Protein AF-A0A953FEU7-F1 (afdb_monomer_lite)

pLDDT: mean 85.69, std 22.34, range [31.98, 98.81]

Sequence (170 aa):
MRTALPLVVLMAGLAACCGKKHAAGQKDTTTEGQVATSSPRVLVYRTKEDHADHVPVLLSADHSRIISYPHPSDLKTANGLPVPTPVGQGYLLDNRGISKDVAYLGMSWAEYAALPEAPSMEKLNALIIDRDPLTELWEGDHRANLKDPVKEVSAWVEAGELDKHCKRLK

Secondary structure (DSSP, 8-state):
--------------------------------------SPEEEEEEESS--TTEEEEEEPTTSSSEEE---GGGG-BTTB--PPEEEETTEEE-SS---TTEEEEEEEHHHHHH-SSPPPHHHHHHTEEESS-EEEEEEEEEGGG-SSHHHHHHHHHHHT-HHHHSEE--

Structure (mmCIF, N/CA/C/O backbone):
data_AF-A0A953FEU7-F1
#
_entry.id   AF-A0A953FEU7-F1
#
loop_
_atom_site.group_PDB
_atom_site.id
_atom_site.type_symbol
_atom_site.label_atom_id
_atom_site.label_alt_id
_atom_site.label_comp_id
_atom_site.label_asym_id
_atom_site.label_entity_id
_atom_site.label_seq_id
_atom_site.pdbx_PDB_ins_code
_atom_site.Cartn_x
_atom_site.Cartn_y
_atom_site.Cartn_z
_atom_site.occupancy
_atom_site.B_iso_or_equiv
_atom_site.auth_seq_id
_atom_site.auth_comp_id
_atom_site.auth_asym_id
_atom_site.auth_atom_id
_atom_site.pdbx_PDB_model_num
ATOM 1 N N . MET A 1 1 ? 51.600 -5.457 72.567 1.00 40.62 1 MET A N 1
ATOM 2 C CA . MET A 1 1 ? 53.005 -5.010 72.421 1.00 40.62 1 MET A CA 1
ATOM 3 C C . MET A 1 1 ? 53.429 -5.322 70.992 1.00 40.62 1 MET A C 1
ATOM 5 O O . MET A 1 1 ? 53.327 -6.468 70.592 1.00 40.62 1 MET A O 1
ATOM 9 N N . ARG A 1 2 ? 53.506 -4.286 70.146 1.00 41.53 2 ARG A N 1
ATOM 10 C CA . ARG A 1 2 ? 54.758 -3.786 69.537 1.00 41.53 2 ARG A CA 1
ATOM 11 C C . ARG A 1 2 ? 55.419 -4.824 68.615 1.00 41.53 2 ARG A C 1
ATOM 13 O O . ARG A 1 2 ? 56.099 -5.719 69.083 1.00 41.53 2 ARG A O 1
ATOM 20 N N . THR A 1 3 ? 55.025 -4.802 67.338 1.00 41.16 3 THR A N 1
ATOM 21 C CA . THR A 1 3 ? 55.826 -4.298 66.191 1.00 41.16 3 THR A CA 1
ATOM 22 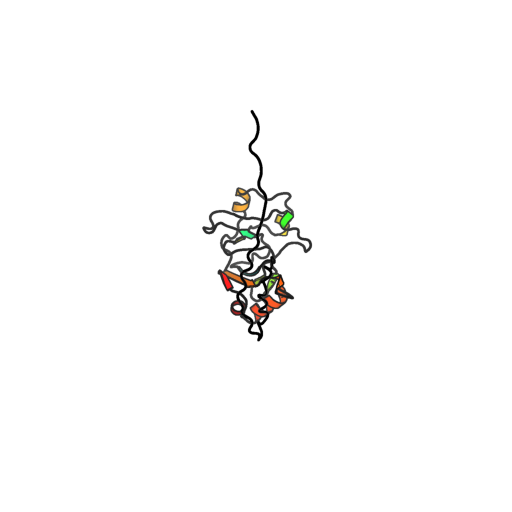C C . THR A 1 3 ? 56.955 -5.241 65.781 1.00 41.16 3 THR A C 1
ATOM 24 O O . THR A 1 3 ? 57.966 -5.320 66.472 1.00 41.16 3 THR A O 1
ATOM 27 N N . ALA A 1 4 ? 56.801 -5.880 64.617 1.00 47.34 4 ALA A N 1
ATOM 28 C CA . ALA A 1 4 ? 57.897 -6.487 63.870 1.00 47.34 4 ALA A CA 1
ATOM 29 C C . ALA A 1 4 ? 58.257 -5.602 62.664 1.00 47.34 4 ALA A C 1
ATOM 31 O O . ALA A 1 4 ? 57.394 -4.995 62.032 1.00 47.34 4 ALA A O 1
ATOM 32 N N . LEU A 1 5 ? 59.568 -5.513 62.467 1.00 44.97 5 LEU A N 1
ATOM 33 C CA . LEU A 1 5 ? 60.373 -4.633 61.622 1.00 44.97 5 LEU A CA 1
ATOM 34 C C . LEU A 1 5 ? 60.294 -4.980 60.107 1.00 44.97 5 LEU A C 1
ATOM 36 O O . LEU A 1 5 ? 59.752 -6.021 59.746 1.00 44.97 5 LEU A O 1
ATOM 40 N N . PRO A 1 6 ? 60.859 -4.118 59.235 1.00 59.56 6 PRO A N 1
ATOM 41 C CA . PRO A 1 6 ? 60.696 -4.064 57.783 1.00 59.56 6 PRO A CA 1
ATOM 42 C C . PRO A 1 6 ? 61.841 -4.747 57.005 1.00 59.56 6 PRO A C 1
ATOM 44 O O . PRO A 1 6 ? 62.905 -4.993 57.563 1.00 59.56 6 PRO A O 1
ATOM 47 N N . LEU A 1 7 ? 61.657 -4.956 55.695 1.00 48.03 7 LEU A N 1
ATOM 48 C CA . LEU A 1 7 ? 62.715 -5.071 54.667 1.00 48.03 7 LEU A CA 1
ATOM 49 C C . LEU A 1 7 ? 62.003 -5.061 53.289 1.00 48.03 7 LEU A C 1
ATOM 51 O O . LEU A 1 7 ? 61.119 -5.878 53.080 1.00 48.03 7 LEU A O 1
ATOM 55 N N . VAL A 1 8 ? 62.102 -4.081 52.384 1.00 41.16 8 VAL A N 1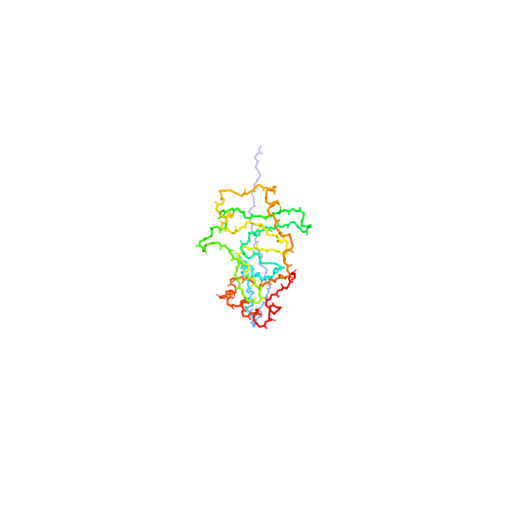
ATOM 56 C CA . VAL A 1 8 ? 63.255 -3.505 51.663 1.00 41.16 8 VAL A CA 1
ATOM 57 C C . VAL A 1 8 ? 63.880 -4.509 50.671 1.00 41.16 8 VAL A C 1
ATOM 59 O O . VAL A 1 8 ? 64.683 -5.346 51.058 1.00 41.16 8 VAL A O 1
ATOM 62 N N . VAL A 1 9 ? 63.542 -4.301 49.381 1.00 42.25 9 VAL A N 1
ATOM 63 C CA . VAL A 1 9 ? 64.460 -4.133 48.219 1.00 42.25 9 VAL A CA 1
ATOM 64 C C . VAL A 1 9 ? 64.674 -5.256 47.177 1.00 42.25 9 VAL A C 1
ATOM 66 O O . VAL A 1 9 ? 65.090 -6.357 47.503 1.00 42.25 9 VAL A O 1
ATOM 69 N N . LEU A 1 10 ? 64.531 -4.810 45.905 1.00 41.91 10 LEU A N 1
ATOM 70 C CA . LEU A 1 10 ? 65.169 -5.223 44.628 1.00 41.91 10 LEU A CA 1
ATOM 71 C C . LEU A 1 10 ? 64.910 -6.664 44.119 1.00 41.91 10 LEU A C 1
ATOM 73 O O . LEU A 1 10 ? 64.594 -7.552 44.882 1.00 41.91 10 LEU A O 1
ATOM 77 N N . MET A 1 11 ? 65.016 -7.020 42.834 1.00 47.72 11 MET A N 1
ATOM 78 C CA . MET A 1 11 ? 65.716 -6.451 41.677 1.00 47.72 11 MET A CA 1
ATOM 79 C C . MET A 1 11 ? 65.036 -6.923 40.376 1.00 47.72 11 MET A C 1
ATOM 81 O O . MET A 1 11 ? 64.319 -7.919 40.351 1.00 47.72 11 MET A O 1
ATOM 85 N N . ALA A 1 12 ? 65.327 -6.202 39.296 1.00 51.22 12 ALA A N 1
ATOM 86 C CA . ALA A 1 12 ? 64.898 -6.442 37.926 1.00 51.22 12 ALA A CA 1
ATOM 87 C C . ALA A 1 12 ? 65.439 -7.745 37.304 1.00 51.22 12 ALA A C 1
ATOM 89 O O . ALA A 1 12 ? 66.526 -8.207 37.640 1.00 51.22 12 ALA A O 1
ATOM 90 N N . GLY A 1 13 ? 64.721 -8.249 36.296 1.00 46.19 13 GLY A N 1
ATOM 91 C CA . GLY A 1 13 ? 65.201 -9.272 35.368 1.00 46.19 13 GLY A CA 1
ATOM 92 C C . GLY A 1 13 ? 64.623 -9.058 33.968 1.00 46.19 13 GLY A C 1
ATOM 93 O O . GLY A 1 13 ? 63.469 -9.389 33.715 1.00 46.19 13 GLY A O 1
ATOM 94 N N . LEU A 1 14 ? 65.429 -8.481 33.070 1.00 51.66 14 LEU A N 1
ATOM 95 C CA . LEU A 1 14 ? 65.183 -8.436 31.627 1.00 51.66 14 LEU A CA 1
ATOM 96 C C . LEU A 1 14 ? 65.428 -9.821 31.016 1.00 51.66 14 LEU A C 1
ATOM 98 O O . LEU A 1 14 ? 66.501 -10.390 31.203 1.00 51.66 14 LEU A O 1
ATOM 102 N N . ALA A 1 15 ? 64.489 -10.303 30.202 1.00 56.84 15 ALA A N 1
ATOM 103 C CA . ALA A 1 15 ? 64.732 -11.376 29.243 1.00 56.84 15 ALA A CA 1
ATOM 104 C C . ALA A 1 15 ? 64.363 -10.884 27.839 1.00 56.84 15 ALA A C 1
ATOM 106 O O . ALA A 1 15 ? 63.195 -10.716 27.494 1.00 56.84 15 ALA A O 1
ATOM 107 N N . ALA A 1 16 ? 65.401 -10.620 27.051 1.00 50.78 16 ALA A N 1
ATOM 108 C CA . ALA A 1 16 ? 65.333 -10.375 25.623 1.00 50.78 16 ALA A CA 1
ATOM 109 C C . ALA A 1 16 ? 65.309 -11.712 24.866 1.00 50.78 16 ALA A C 1
ATOM 111 O O . ALA A 1 16 ? 66.106 -12.602 25.160 1.00 50.78 16 ALA A O 1
ATOM 112 N N . CYS A 1 17 ? 64.474 -11.819 23.832 1.00 46.34 17 CYS A N 1
ATOM 113 C CA . CYS A 1 17 ? 64.724 -12.712 22.704 1.00 46.34 17 CYS A CA 1
ATOM 114 C C . CYS A 1 17 ? 64.293 -12.047 21.394 1.00 46.34 17 CYS A C 1
ATOM 116 O O . CYS A 1 17 ? 63.250 -11.406 21.297 1.00 46.34 17 CYS A O 1
ATOM 118 N N . CYS A 1 18 ? 65.191 -12.161 20.419 1.00 44.38 18 CYS A N 1
ATOM 119 C CA . CYS A 1 18 ? 65.203 -11.495 19.127 1.00 44.38 18 CYS A CA 1
ATOM 120 C C . CYS A 1 18 ? 64.170 -12.045 18.138 1.00 44.38 18 CYS A C 1
ATOM 122 O O . CYS A 1 18 ? 63.889 -13.238 18.114 1.00 44.38 18 CYS A O 1
ATOM 124 N N . GLY A 1 19 ? 63.757 -11.184 17.204 1.00 35.62 19 GLY A N 1
ATOM 125 C CA . GLY A 1 19 ? 63.147 -11.590 15.940 1.00 35.62 19 GLY A CA 1
ATOM 126 C C . GLY A 1 19 ? 62.794 -10.397 15.051 1.00 35.62 19 GLY A C 1
ATOM 127 O O . GLY A 1 19 ? 61.681 -9.895 15.110 1.00 35.62 19 GLY A O 1
ATOM 128 N N . LYS A 1 20 ? 63.733 -9.941 14.211 1.00 43.94 20 LYS A N 1
ATOM 129 C CA . LYS A 1 20 ? 63.466 -9.037 13.076 1.00 43.94 20 LYS A CA 1
ATOM 130 C C . LYS A 1 20 ? 63.608 -9.820 11.771 1.00 43.94 20 LYS A C 1
ATOM 132 O O . LYS A 1 20 ? 64.700 -10.310 11.497 1.00 43.94 20 LYS A O 1
ATOM 137 N N . LYS A 1 21 ? 62.565 -9.828 10.934 1.00 37.31 21 LYS A N 1
ATOM 138 C CA . LYS A 1 21 ? 62.667 -9.813 9.462 1.00 37.31 21 LYS A CA 1
ATOM 139 C C . LYS A 1 21 ? 61.514 -8.983 8.885 1.00 37.31 21 LYS A C 1
ATOM 141 O O . LYS A 1 21 ? 60.381 -9.097 9.332 1.00 37.31 21 LYS A O 1
ATOM 146 N N . HIS A 1 22 ? 61.861 -8.109 7.944 1.00 36.62 22 HIS A N 1
ATOM 147 C CA . HIS A 1 22 ? 60.984 -7.166 7.251 1.00 36.62 22 HIS A CA 1
ATOM 148 C C . HIS A 1 22 ? 60.350 -7.784 5.994 1.00 36.62 22 HIS A C 1
ATOM 150 O O . HIS A 1 22 ? 61.007 -8.569 5.313 1.00 36.62 22 HIS A O 1
ATOM 156 N N . ALA A 1 23 ? 59.164 -7.261 5.654 1.00 33.97 23 ALA A N 1
ATOM 157 C CA . ALA A 1 23 ? 58.733 -6.764 4.335 1.00 33.97 23 ALA A CA 1
ATOM 158 C C . ALA A 1 23 ? 57.451 -7.384 3.747 1.00 33.97 23 ALA A C 1
ATOM 160 O O . ALA A 1 23 ? 57.252 -8.592 3.767 1.00 33.97 23 ALA A O 1
ATOM 161 N N . ALA A 1 24 ? 56.694 -6.479 3.111 1.00 31.98 24 ALA A N 1
ATOM 162 C CA . ALA A 1 24 ? 55.653 -6.657 2.096 1.00 31.98 24 ALA A CA 1
ATOM 163 C C . ALA A 1 24 ? 54.182 -6.698 2.561 1.00 31.98 24 ALA A C 1
ATOM 165 O O . ALA A 1 24 ? 53.616 -7.743 2.850 1.00 31.98 24 ALA A O 1
ATOM 166 N N . GLY A 1 25 ? 53.560 -5.513 2.498 1.00 36.72 25 GLY A N 1
ATOM 167 C CA . GLY A 1 25 ? 52.268 -5.299 1.838 1.00 36.72 25 GLY A CA 1
ATOM 168 C C . GLY A 1 25 ? 51.060 -6.021 2.420 1.00 36.72 25 GLY A C 1
ATOM 169 O O . GLY A 1 25 ? 50.602 -7.008 1.852 1.00 36.72 25 GLY A O 1
ATOM 170 N N . GLN A 1 26 ? 50.465 -5.455 3.468 1.00 38.84 26 GLN A N 1
ATOM 171 C CA . GLN A 1 26 ? 49.103 -5.806 3.845 1.00 38.84 26 GLN A CA 1
ATOM 172 C C . GLN A 1 26 ? 48.157 -4.797 3.193 1.00 38.84 26 GLN A C 1
ATOM 174 O O . GLN A 1 26 ? 48.160 -3.616 3.528 1.00 38.84 26 GLN A O 1
ATOM 179 N N . LYS A 1 27 ? 47.411 -5.278 2.193 1.00 36.44 27 LYS A N 1
ATOM 180 C CA . LYS A 1 27 ? 46.279 -4.575 1.592 1.00 36.44 27 LYS A CA 1
ATOM 181 C C . LYS A 1 27 ? 45.322 -4.166 2.708 1.00 36.44 27 LYS A C 1
ATOM 183 O O . LYS A 1 27 ? 44.782 -5.044 3.386 1.00 36.44 27 LYS A O 1
ATOM 188 N N . ASP A 1 28 ? 45.087 -2.864 2.838 1.00 39.75 28 ASP A N 1
ATOM 189 C CA . ASP A 1 28 ? 43.866 -2.337 3.435 1.00 39.75 28 ASP A CA 1
ATOM 190 C C . ASP A 1 28 ? 42.697 -2.959 2.678 1.00 39.75 28 ASP A C 1
ATOM 192 O O . ASP A 1 28 ? 42.350 -2.576 1.562 1.00 39.75 28 ASP A O 1
ATOM 196 N N . THR A 1 29 ? 42.145 -4.014 3.262 1.00 35.47 29 THR A N 1
ATOM 197 C CA . THR A 1 29 ? 40.870 -4.553 2.826 1.00 35.47 29 THR A CA 1
ATOM 198 C C . THR A 1 29 ? 39.864 -3.781 3.648 1.00 35.47 29 THR A C 1
ATOM 200 O O . THR A 1 29 ? 39.526 -4.175 4.764 1.00 35.47 29 THR A O 1
ATOM 203 N N . THR A 1 30 ? 39.478 -2.617 3.127 1.00 35.12 30 THR A N 1
ATOM 204 C CA . THR A 1 30 ? 38.297 -1.883 3.562 1.00 35.12 30 THR A CA 1
ATOM 205 C C . THR A 1 30 ? 37.150 -2.882 3.572 1.00 35.12 30 THR A C 1
ATOM 207 O O . THR A 1 30 ? 36.594 -3.232 2.535 1.00 35.12 30 THR A O 1
ATOM 210 N N . THR A 1 31 ? 36.835 -3.407 4.752 1.00 40.69 31 THR A N 1
ATOM 211 C CA . THR A 1 31 ? 35.521 -3.979 4.994 1.00 40.69 31 THR A CA 1
ATOM 212 C C . THR A 1 31 ? 34.623 -2.758 5.050 1.00 40.69 31 THR A C 1
ATOM 214 O O . THR A 1 31 ? 34.537 -2.102 6.087 1.00 40.69 31 THR A O 1
ATOM 217 N N . GLU A 1 32 ? 34.073 -2.370 3.897 1.00 41.78 32 GLU A N 1
ATOM 218 C CA . GLU A 1 32 ? 32.971 -1.419 3.836 1.00 41.78 32 GLU A CA 1
ATOM 219 C C . GLU A 1 32 ? 31.860 -2.019 4.690 1.00 41.78 32 GLU A C 1
ATOM 221 O O . GLU A 1 32 ? 31.145 -2.936 4.287 1.00 41.78 32 GLU A O 1
ATOM 226 N N . GLY A 1 33 ? 31.788 -1.558 5.938 1.00 42.12 33 GLY A N 1
ATOM 227 C CA . GLY A 1 33 ? 30.650 -1.806 6.792 1.00 42.12 33 GLY A CA 1
ATOM 228 C C . GLY A 1 33 ? 29.442 -1.271 6.048 1.00 42.12 33 GLY A C 1
ATOM 229 O O . GLY A 1 33 ? 29.336 -0.063 5.841 1.00 42.12 33 GLY A O 1
ATOM 230 N N . GLN A 1 34 ? 28.569 -2.173 5.604 1.00 47.69 34 GLN A N 1
ATOM 231 C CA . GLN A 1 34 ? 27.269 -1.806 5.075 1.00 47.69 34 GLN A CA 1
ATOM 232 C C . GLN A 1 34 ? 26.584 -0.953 6.140 1.00 47.69 34 GLN A C 1
ATOM 234 O O . GLN A 1 34 ? 26.159 -1.453 7.184 1.00 47.69 34 GLN A O 1
ATOM 239 N N . VAL A 1 35 ? 26.527 0.355 5.899 1.00 52.78 35 VAL A N 1
ATOM 240 C CA . VAL A 1 35 ? 25.681 1.256 6.667 1.00 52.78 35 VAL A CA 1
ATOM 241 C C . VAL A 1 35 ? 24.267 0.738 6.452 1.00 52.78 35 VAL A C 1
ATOM 243 O O . VAL A 1 35 ? 23.737 0.815 5.342 1.00 52.78 35 VAL A O 1
ATOM 246 N N . ALA A 1 36 ? 23.688 0.126 7.486 1.00 57.62 36 ALA A N 1
ATOM 247 C CA . ALA A 1 36 ? 22.318 -0.354 7.449 1.00 57.62 36 ALA A CA 1
ATOM 248 C C . ALA A 1 36 ? 21.420 0.833 7.083 1.00 57.62 36 ALA A C 1
ATOM 250 O O . ALA A 1 36 ? 21.225 1.758 7.871 1.00 57.62 36 ALA A O 1
ATOM 251 N N . THR A 1 37 ? 20.939 0.839 5.844 1.00 59.44 37 THR A N 1
ATOM 252 C CA . THR A 1 37 ? 20.104 1.918 5.334 1.00 59.44 37 THR A CA 1
ATOM 253 C C . THR A 1 37 ? 18.716 1.733 5.934 1.00 59.44 37 THR A C 1
ATOM 255 O O . THR A 1 37 ? 18.041 0.744 5.663 1.00 59.44 37 THR A O 1
ATOM 258 N N . SER A 1 38 ? 18.289 2.664 6.790 1.00 82.62 38 SER A N 1
ATOM 259 C CA . SER A 1 38 ? 17.003 2.595 7.500 1.00 82.62 38 SER A CA 1
ATOM 260 C C . SER A 1 38 ? 15.796 2.970 6.631 1.00 82.62 38 SER A C 1
ATOM 262 O O . SER A 1 38 ? 14.685 3.100 7.144 1.00 82.62 38 SER A O 1
ATOM 264 N N . SER A 1 39 ? 15.983 3.169 5.322 1.00 88.94 39 SER A N 1
ATOM 265 C CA . SER A 1 39 ? 14.877 3.535 4.442 1.00 88.94 39 SER A CA 1
ATOM 266 C C . SER A 1 39 ? 13.960 2.336 4.180 1.00 88.94 39 SER A C 1
ATOM 268 O O . SER A 1 39 ? 14.468 1.216 4.042 1.00 88.94 39 SER A O 1
ATOM 270 N N . PRO A 1 40 ? 12.646 2.559 4.002 1.00 92.44 40 PRO A N 1
ATOM 271 C CA . PRO A 1 40 ? 11.715 1.518 3.579 1.00 92.44 40 PRO A CA 1
ATOM 272 C C . PRO A 1 40 ? 12.177 0.805 2.305 1.00 92.44 40 PRO A C 1
ATOM 274 O O . PRO A 1 40 ? 12.907 1.375 1.492 1.00 92.44 40 PRO A O 1
ATOM 277 N N . ARG A 1 41 ? 11.726 -0.434 2.120 1.00 96.19 41 ARG A N 1
ATOM 278 C CA . ARG A 1 41 ? 11.901 -1.186 0.871 1.00 96.19 41 ARG A CA 1
ATOM 279 C C . ARG A 1 41 ? 10.938 -0.673 -0.200 1.00 96.19 41 ARG A C 1
ATOM 281 O O . ARG A 1 41 ? 9.890 -0.109 0.118 1.00 96.19 41 ARG A O 1
ATOM 288 N N . VAL A 1 42 ? 11.286 -0.873 -1.466 1.00 97.94 42 VAL A N 1
ATOM 289 C CA . VAL A 1 42 ? 10.351 -0.726 -2.587 1.00 97.94 42 VAL A CA 1
ATOM 290 C C . VAL A 1 42 ? 9.362 -1.891 -2.549 1.00 97.94 42 VAL A C 1
ATOM 292 O O . VAL A 1 42 ? 9.782 -3.044 -2.547 1.00 97.94 42 VAL A O 1
ATOM 295 N N . LEU A 1 43 ? 8.061 -1.597 -2.544 1.00 98.50 43 LEU A N 1
ATOM 296 C CA . LEU A 1 43 ? 7.005 -2.598 -2.690 1.00 98.50 43 LEU A CA 1
ATOM 297 C C . LEU A 1 43 ? 6.148 -2.260 -3.911 1.00 98.50 43 LEU A C 1
ATOM 299 O O . LEU A 1 43 ? 5.633 -1.146 -4.021 1.00 98.50 43 LEU A O 1
ATOM 303 N N . VAL A 1 44 ? 6.002 -3.224 -4.818 1.00 98.69 44 VAL A N 1
ATOM 304 C CA . VAL A 1 44 ? 5.233 -3.091 -6.064 1.00 98.69 44 VAL A CA 1
ATOM 305 C C . VAL A 1 44 ? 4.204 -4.208 -6.110 1.00 98.69 44 VAL A C 1
ATOM 307 O O . VAL A 1 44 ? 4.540 -5.361 -5.846 1.00 98.69 44 VAL A O 1
ATOM 310 N N . TYR A 1 45 ? 2.946 -3.901 -6.402 1.00 98.75 45 TYR A N 1
ATOM 311 C CA . TYR A 1 45 ? 1.874 -4.881 -6.243 1.00 98.75 45 TYR A CA 1
ATOM 312 C C . TYR A 1 45 ? 0.740 -4.706 -7.246 1.00 98.75 45 TYR A C 1
ATOM 314 O O . TYR A 1 45 ? 0.618 -3.667 -7.894 1.00 98.75 45 TYR A O 1
ATOM 322 N N . ARG A 1 46 ? -0.089 -5.748 -7.353 1.00 98.44 46 ARG A N 1
ATOM 323 C CA . ARG A 1 46 ? -1.363 -5.739 -8.083 1.00 98.44 46 ARG A CA 1
ATOM 324 C C . ARG A 1 46 ? -2.467 -6.313 -7.220 1.00 98.44 46 ARG A C 1
ATOM 326 O O . ARG A 1 46 ? -2.226 -7.196 -6.394 1.00 98.44 46 ARG A O 1
ATOM 333 N N . THR A 1 47 ? -3.680 -5.838 -7.454 1.00 98.56 47 THR A N 1
ATOM 334 C CA . THR A 1 47 ? -4.891 -6.283 -6.768 1.00 98.56 47 THR A CA 1
ATOM 335 C C . THR A 1 47 ? -5.884 -6.920 -7.743 1.00 98.56 47 THR A C 1
ATOM 337 O O . THR A 1 47 ? -5.784 -6.732 -8.956 1.00 98.56 47 THR A O 1
ATOM 340 N N . LYS A 1 48 ? -6.823 -7.723 -7.225 1.00 97.75 48 LYS A N 1
ATOM 341 C CA . LYS A 1 48 ? -7.927 -8.319 -8.007 1.00 97.75 48 LYS A CA 1
ATOM 342 C C . LYS A 1 48 ? -8.887 -7.247 -8.534 1.00 97.75 48 LYS A C 1
ATOM 344 O O . LYS A 1 48 ? -9.364 -7.349 -9.658 1.00 97.75 48 LYS A O 1
ATOM 349 N N . GLU A 1 49 ? -9.153 -6.243 -7.704 1.00 97.06 49 GLU A N 1
ATOM 350 C CA . GLU A 1 49 ? -10.022 -5.093 -7.965 1.00 97.06 49 GLU A CA 1
ATOM 351 C C . GLU A 1 49 ? -9.266 -3.798 -7.643 1.00 97.06 49 GLU A C 1
ATOM 353 O O . GLU A 1 49 ? -8.230 -3.839 -6.976 1.00 97.06 49 GLU A O 1
ATOM 358 N N . ASP A 1 50 ? -9.752 -2.651 -8.119 1.00 97.12 50 ASP A N 1
ATOM 359 C CA . ASP A 1 50 ? -9.108 -1.366 -7.841 1.00 97.12 50 ASP A CA 1
ATOM 360 C C . ASP A 1 50 ? -9.363 -0.916 -6.396 1.00 97.12 50 ASP A C 1
ATOM 362 O O . ASP A 1 50 ? -10.469 -0.522 -6.026 1.00 97.12 50 ASP A O 1
ATOM 366 N N . HIS A 1 51 ? -8.300 -0.955 -5.591 1.00 97.81 51 HIS A N 1
ATOM 367 C CA . HIS A 1 51 ? -8.294 -0.507 -4.201 1.00 97.81 51 HIS A CA 1
ATOM 368 C C . HIS A 1 51 ? -7.357 0.683 -3.968 1.00 97.81 51 HIS A C 1
ATOM 370 O O . HIS A 1 51 ? -7.014 0.974 -2.824 1.00 97.81 51 HIS A O 1
ATOM 376 N N . ALA A 1 52 ? -6.914 1.378 -5.023 1.00 96.94 52 ALA A N 1
ATOM 377 C CA . ALA A 1 52 ? -5.891 2.420 -4.901 1.00 96.94 52 ALA A CA 1
ATOM 378 C C . ALA A 1 52 ? -6.312 3.575 -3.970 1.00 96.94 52 ALA A C 1
ATOM 380 O O . ALA A 1 52 ? -5.473 4.122 -3.251 1.00 96.94 52 ALA A O 1
ATOM 381 N N . ASP A 1 53 ? -7.604 3.911 -3.935 1.00 97.38 53 ASP A N 1
ATOM 382 C CA . ASP A 1 53 ? -8.137 4.966 -3.064 1.00 97.38 53 ASP A CA 1
ATOM 383 C C . ASP A 1 53 ? -8.527 4.478 -1.655 1.00 97.38 53 ASP A C 1
ATOM 385 O O . ASP A 1 53 ? -8.891 5.279 -0.800 1.00 97.38 53 ASP A O 1
ATOM 389 N N . HIS A 1 54 ? -8.423 3.180 -1.370 1.00 98.56 54 HIS A N 1
ATOM 390 C CA . HIS A 1 54 ? -8.880 2.594 -0.112 1.00 98.56 54 HIS A CA 1
ATOM 391 C C . HIS A 1 54 ? -7.753 2.445 0.913 1.00 98.56 54 HIS A C 1
ATOM 393 O O . HIS A 1 54 ? -6.604 2.139 0.583 1.00 98.56 54 HIS A O 1
ATOM 399 N N . VAL A 1 55 ? -8.085 2.620 2.195 1.00 98.38 55 VAL A N 1
ATOM 400 C CA . VAL A 1 55 ? -7.100 2.507 3.280 1.00 98.38 55 VAL A CA 1
ATOM 401 C C . VAL A 1 55 ? -6.727 1.041 3.543 1.00 98.38 55 VAL A C 1
ATOM 403 O O . VAL A 1 55 ? -7.617 0.229 3.822 1.00 98.38 55 VAL A O 1
ATOM 406 N N . PRO A 1 56 ? -5.425 0.689 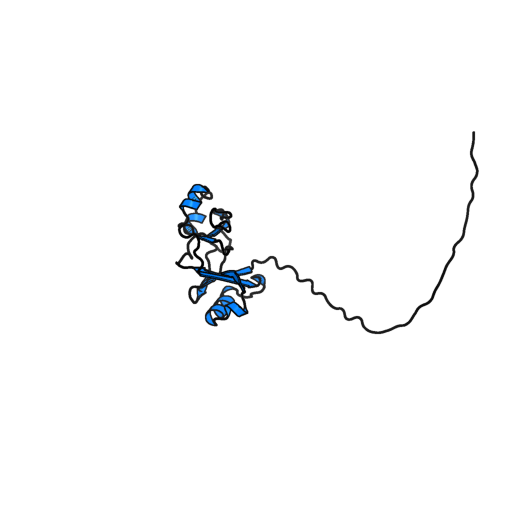3.533 1.00 98.50 56 PRO A N 1
ATOM 407 C CA . PRO A 1 56 ? -4.966 -0.646 3.872 1.00 98.50 56 PRO A CA 1
ATOM 408 C C . PRO A 1 56 ? -4.881 -0.854 5.390 1.00 98.50 56 PRO A C 1
ATOM 410 O O . PRO A 1 56 ? -4.464 0.027 6.150 1.00 98.50 56 PRO A O 1
ATOM 413 N N . VAL A 1 57 ? -5.195 -2.071 5.821 1.00 98.62 57 VAL A N 1
ATOM 414 C CA . VAL A 1 57 ? -4.920 -2.608 7.161 1.00 98.62 57 VAL A CA 1
ATOM 415 C C . VAL A 1 57 ? -4.188 -3.939 7.026 1.00 98.62 57 VAL A C 1
ATOM 417 O O . VAL A 1 57 ? -4.317 -4.617 6.011 1.00 98.62 57 VAL A O 1
ATOM 420 N N . LEU A 1 58 ? -3.406 -4.331 8.031 1.00 98.56 58 LEU A N 1
ATOM 421 C CA . LEU A 1 58 ? -2.710 -5.619 8.017 1.00 98.56 58 LEU A CA 1
ATOM 422 C C . LEU A 1 58 ? -3.440 -6.621 8.895 1.00 98.56 58 LEU A C 1
ATOM 424 O O . LEU A 1 58 ? -3.784 -6.327 10.046 1.00 98.56 58 LEU A O 1
ATOM 428 N N . LEU A 1 59 ? -3.634 -7.813 8.352 1.00 98.81 59 LEU A N 1
ATOM 429 C CA . LEU A 1 59 ? -4.222 -8.944 9.040 1.00 98.81 59 LEU A CA 1
ATOM 430 C C . LEU A 1 59 ? -3.140 -9.855 9.632 1.00 98.81 59 LEU A C 1
ATOM 432 O O . LEU A 1 59 ? -1.968 -9.822 9.253 1.00 98.81 59 LEU A O 1
ATOM 436 N N . SER A 1 60 ? -3.541 -10.682 10.593 1.00 98.44 60 SER A N 1
ATOM 437 C CA . SER A 1 60 ? -2.772 -11.852 11.013 1.00 98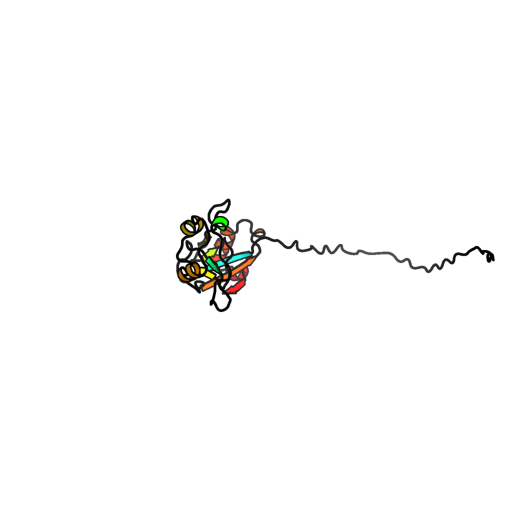.44 60 SER A CA 1
ATOM 438 C C . SER A 1 60 ? -2.553 -12.811 9.840 1.00 98.44 60 SER A C 1
ATOM 440 O O . SER A 1 60 ? -3.295 -12.779 8.869 1.00 98.44 60 SER A O 1
ATOM 442 N N . ALA A 1 61 ? -1.558 -13.698 9.931 1.00 97.19 61 ALA A N 1
ATOM 443 C CA . ALA A 1 61 ? -1.208 -14.611 8.834 1.00 97.19 61 ALA A CA 1
ATOM 444 C C . ALA A 1 61 ? -2.337 -15.583 8.424 1.00 97.19 61 ALA A C 1
ATOM 446 O O . ALA A 1 61 ? -2.362 -16.046 7.291 1.00 97.19 61 ALA A O 1
ATOM 447 N N . ASP A 1 62 ? -3.261 -15.895 9.335 1.00 97.31 62 ASP A N 1
ATOM 448 C CA . ASP A 1 62 ? -4.482 -16.680 9.086 1.00 97.31 62 ASP A CA 1
ATOM 449 C C . ASP A 1 62 ? -5.664 -15.819 8.598 1.00 97.31 62 ASP A C 1
ATOM 451 O O . ASP A 1 62 ? -6.781 -16.309 8.450 1.00 97.31 62 ASP A O 1
ATOM 455 N N . HIS A 1 63 ? -5.427 -14.519 8.413 1.00 97.00 63 HIS A N 1
ATOM 456 C CA . HIS A 1 63 ? -6.385 -13.498 8.003 1.00 97.00 63 HIS A CA 1
ATOM 457 C C . HIS A 1 63 ? -7.613 -13.403 8.922 1.00 97.00 63 HIS A C 1
ATOM 459 O O . HIS A 1 63 ? -8.658 -12.909 8.501 1.00 97.00 63 HIS A O 1
ATOM 465 N N . SER A 1 64 ? -7.517 -13.830 10.188 1.00 96.19 64 SER A N 1
ATOM 466 C CA . SER A 1 64 ? -8.654 -13.853 11.125 1.00 96.19 64 SER A CA 1
ATOM 467 C C . SER A 1 64 ? -8.899 -12.526 11.849 1.00 96.19 64 SER A C 1
ATOM 469 O O . SER A 1 64 ? -10.032 -12.229 12.225 1.00 96.19 64 SER A O 1
ATOM 471 N N . ARG A 1 65 ? -7.869 -11.688 12.019 1.00 97.06 65 ARG A N 1
ATOM 472 C CA . ARG A 1 65 ? -7.973 -10.415 12.752 1.00 97.06 65 ARG A CA 1
ATOM 473 C C . ARG A 1 65 ? -7.032 -9.348 12.212 1.00 97.06 65 ARG A C 1
ATOM 475 O O . ARG A 1 65 ? -5.960 -9.662 11.709 1.00 97.06 65 ARG A O 1
ATOM 482 N N . ILE A 1 66 ? -7.413 -8.084 12.379 1.00 98.62 66 ILE A N 1
ATOM 483 C CA . ILE A 1 66 ? -6.533 -6.939 12.125 1.00 98.62 66 ILE A CA 1
ATOM 484 C C . ILE A 1 66 ? -5.446 -6.906 13.208 1.00 98.62 66 ILE A C 1
ATOM 486 O O . ILE A 1 66 ? -5.745 -6.990 14.401 1.00 98.62 66 ILE A O 1
ATOM 490 N N . ILE A 1 67 ? -4.187 -6.778 12.791 1.00 98.25 67 ILE A N 1
ATOM 491 C CA . ILE A 1 67 ? -3.022 -6.648 13.680 1.00 98.25 67 ILE A CA 1
ATOM 492 C C . ILE A 1 67 ? -2.344 -5.279 13.575 1.00 98.25 67 ILE A C 1
ATOM 494 O O . ILE A 1 67 ? -1.581 -4.918 14.465 1.00 98.25 67 ILE A O 1
ATOM 498 N N . SER A 1 68 ? -2.609 -4.522 12.507 1.00 98.06 68 SER A N 1
ATOM 499 C CA . SER A 1 68 ? -2.084 -3.168 12.321 1.00 98.06 68 SER A CA 1
ATOM 500 C C . SER A 1 68 ? -3.019 -2.336 11.448 1.00 98.06 68 SER A C 1
ATOM 502 O O . SER A 1 68 ? -3.567 -2.838 10.467 1.00 98.06 68 SER A O 1
ATOM 504 N N . TYR A 1 69 ? -3.199 -1.067 11.804 1.00 97.69 69 TYR A N 1
ATOM 505 C CA . TYR A 1 69 ? -4.006 -0.090 11.075 1.00 97.69 69 TYR A CA 1
ATOM 506 C C . TYR A 1 69 ? -3.475 1.328 11.349 1.00 97.69 69 TYR A C 1
ATOM 508 O O . TYR A 1 69 ? -2.880 1.558 12.405 1.00 97.69 69 TYR A O 1
ATOM 516 N N . PRO A 1 70 ? -3.645 2.284 10.418 1.00 96.50 70 PRO A N 1
ATOM 517 C CA . PRO A 1 70 ? -3.213 3.663 10.627 1.00 96.50 70 PRO A CA 1
ATOM 518 C C . PRO A 1 70 ? -4.092 4.391 11.649 1.00 96.50 70 PRO A C 1
ATOM 520 O O . PRO A 1 70 ? -5.320 4.245 11.647 1.00 96.50 70 PRO A O 1
ATOM 523 N N . HIS A 1 71 ? -3.489 5.278 12.439 1.00 97.56 71 HIS A N 1
ATOM 524 C CA . HIS A 1 71 ? -4.246 6.377 13.025 1.00 97.56 71 HIS A CA 1
ATOM 525 C C . HIS A 1 71 ? -4.599 7.395 11.917 1.00 97.56 71 HIS A C 1
ATOM 527 O O . HIS A 1 71 ? -3.771 7.617 11.028 1.00 97.56 71 HIS A O 1
ATOM 533 N N . PRO A 1 72 ? -5.776 8.059 11.933 1.00 97.94 72 PRO A N 1
ATOM 534 C CA . PRO A 1 72 ? -6.130 9.073 10.931 1.00 97.94 72 PRO A CA 1
ATOM 535 C C . PRO A 1 72 ? -5.070 10.164 10.722 1.00 97.94 72 PRO A C 1
ATOM 537 O O . PRO A 1 72 ? -4.857 10.623 9.600 1.00 97.94 72 PRO A O 1
ATOM 540 N N . SER A 1 73 ? -4.363 10.563 11.787 1.00 96.31 73 SER A N 1
ATOM 541 C CA . SER A 1 73 ? -3.268 11.539 11.696 1.00 96.31 73 SER A CA 1
ATOM 542 C C . SER A 1 73 ? -2.031 11.012 10.971 1.00 96.31 73 SER A C 1
ATOM 544 O O . SER A 1 73 ? -1.334 11.809 10.354 1.00 96.31 73 SER A O 1
ATOM 546 N N . ASP A 1 74 ? -1.767 9.703 11.004 1.00 94.25 74 ASP A N 1
ATOM 547 C CA . ASP A 1 74 ? -0.601 9.100 10.338 1.00 94.25 74 ASP A CA 1
ATOM 548 C C . ASP A 1 74 ? -0.696 9.224 8.814 1.00 94.25 74 ASP A C 1
ATOM 550 O O . ASP A 1 74 ? 0.311 9.178 8.112 1.00 94.25 74 ASP A O 1
ATOM 554 N N . LEU A 1 75 ? -1.918 9.375 8.292 1.00 95.62 75 LEU A N 1
ATOM 555 C CA . LEU A 1 75 ? -2.172 9.535 6.863 1.00 95.62 75 LEU A CA 1
ATOM 556 C C . LEU A 1 75 ? -1.897 10.961 6.376 1.00 95.62 75 LEU A C 1
ATOM 558 O O . LEU A 1 75 ? -1.745 11.181 5.180 1.00 95.62 75 LEU A O 1
ATOM 562 N N . LYS A 1 76 ? -1.812 11.940 7.281 1.00 94.50 76 LYS A N 1
ATOM 563 C CA . LYS A 1 76 ? -1.559 13.345 6.944 1.00 94.50 76 LYS A CA 1
ATOM 564 C C . LYS A 1 76 ? -0.056 13.597 6.933 1.00 94.50 76 LYS A C 1
ATOM 566 O O . LYS A 1 76 ? 0.515 14.054 7.920 1.00 94.50 76 LYS A O 1
ATOM 571 N N . THR A 1 77 ? 0.594 13.283 5.818 1.00 91.38 77 THR A N 1
ATOM 572 C CA . THR A 1 77 ? 2.033 13.531 5.661 1.00 91.38 77 THR A CA 1
ATOM 573 C C . THR A 1 77 ? 2.297 14.944 5.134 1.00 91.38 77 THR A C 1
ATOM 575 O O . THR A 1 77 ? 1.400 15.604 4.609 1.00 91.38 77 THR A O 1
ATOM 578 N N . ALA A 1 78 ? 3.551 15.401 5.210 1.00 90.62 78 ALA A N 1
ATOM 579 C CA . ALA A 1 78 ? 3.969 16.671 4.607 1.00 90.62 78 ALA A CA 1
ATOM 580 C C . ALA A 1 78 ? 3.714 16.733 3.086 1.00 90.62 78 ALA A C 1
ATOM 582 O O . ALA A 1 78 ? 3.541 17.817 2.538 1.00 90.62 78 ALA A O 1
ATOM 583 N N . ASN A 1 79 ? 3.646 15.572 2.425 1.00 89.38 79 ASN A N 1
ATOM 584 C CA . ASN A 1 79 ? 3.427 15.439 0.986 1.00 89.38 79 ASN A CA 1
ATOM 585 C C . ASN A 1 79 ? 1.971 15.062 0.640 1.00 89.38 79 ASN A C 1
ATOM 587 O O . ASN A 1 79 ? 1.694 14.669 -0.489 1.00 89.38 79 ASN A O 1
ATOM 591 N N . GLY A 1 80 ? 1.043 15.162 1.600 1.00 94.31 80 GLY A N 1
ATOM 592 C CA . GLY A 1 80 ? -0.356 14.761 1.435 1.00 94.31 80 GLY A CA 1
ATOM 593 C C . GLY A 1 80 ? -0.638 13.331 1.904 1.00 94.31 80 GLY A C 1
ATOM 594 O O . GLY A 1 80 ? 0.040 12.808 2.792 1.00 94.31 80 GLY A O 1
ATOM 595 N N . LEU A 1 81 ? -1.677 12.713 1.340 1.00 96.94 81 LEU A N 1
ATOM 596 C CA . LEU A 1 81 ? -2.073 11.340 1.664 1.00 96.94 81 LEU A CA 1
ATOM 597 C C . LEU A 1 81 ? -1.115 10.341 0.984 1.00 96.94 81 LEU A C 1
ATOM 599 O O . LEU A 1 81 ? -0.765 10.551 -0.178 1.00 96.94 81 LEU A O 1
ATOM 603 N N . PRO A 1 82 ? -0.705 9.247 1.652 1.00 96.00 82 PRO A N 1
ATOM 604 C CA . PRO A 1 82 ? 0.232 8.260 1.110 1.00 96.00 82 PRO A CA 1
ATOM 605 C C . PRO A 1 82 ? -0.457 7.277 0.146 1.00 96.00 82 PRO A C 1
ATOM 607 O O . PRO A 1 82 ? -0.307 6.061 0.269 1.00 96.00 82 PRO A O 1
ATOM 610 N N . VAL A 1 83 ? -1.224 7.809 -0.808 1.00 97.56 83 VAL A N 1
ATOM 611 C CA . VAL A 1 83 ? -1.903 7.038 -1.858 1.00 97.56 83 VAL A CA 1
ATOM 612 C C . VAL A 1 83 ? -0.844 6.301 -2.690 1.00 97.56 83 VAL A C 1
ATOM 614 O O . VAL A 1 83 ? 0.188 6.905 -3.006 1.00 97.56 83 VAL A O 1
ATOM 617 N N . PRO A 1 84 ? -1.036 5.016 -3.041 1.00 98.19 84 PRO A N 1
ATOM 618 C CA . PRO A 1 84 ? -0.108 4.302 -3.911 1.00 98.19 84 PRO A CA 1
ATOM 619 C C . PRO A 1 84 ? 0.040 4.994 -5.270 1.00 98.19 84 PRO A C 1
ATOM 621 O O . PRO A 1 84 ? -0.907 5.566 -5.806 1.00 98.19 84 PRO A O 1
ATOM 624 N N . THR A 1 85 ? 1.236 4.932 -5.849 1.00 98.25 85 THR A N 1
ATOM 625 C CA . THR A 1 85 ? 1.520 5.550 -7.150 1.00 98.25 85 THR A CA 1
ATOM 626 C C . THR A 1 85 ? 1.367 4.519 -8.268 1.00 98.25 85 THR A C 1
ATOM 628 O O . THR A 1 85 ? 2.068 3.510 -8.239 1.00 98.25 85 THR A O 1
ATOM 631 N N . PRO A 1 86 ? 0.510 4.741 -9.278 1.00 98.31 86 PRO A N 1
ATOM 632 C CA . PRO A 1 86 ? 0.470 3.887 -10.461 1.00 98.31 86 PRO A CA 1
ATOM 633 C C . PRO A 1 86 ? 1.806 3.895 -11.210 1.00 98.31 86 PRO A C 1
ATOM 635 O O . PRO A 1 86 ? 2.364 4.959 -11.469 1.00 98.31 86 PRO A O 1
ATOM 638 N N . VAL A 1 87 ? 2.294 2.709 -11.577 1.00 98.56 87 VAL A N 1
ATOM 639 C CA . VAL A 1 87 ? 3.576 2.512 -12.291 1.00 98.56 87 VAL A CA 1
ATOM 640 C C . VAL A 1 87 ? 3.410 1.718 -13.595 1.00 98.56 87 VAL A C 1
ATOM 642 O O . VAL A 1 87 ? 4.366 1.187 -14.148 1.00 98.56 87 VAL A O 1
ATOM 645 N N . GLY A 1 88 ? 2.176 1.644 -14.106 1.00 97.88 88 GLY A N 1
ATOM 646 C CA . GLY A 1 88 ? 1.843 1.000 -15.380 1.00 97.88 88 GLY A CA 1
ATOM 647 C C . GLY A 1 88 ? 1.391 -0.458 -15.247 1.00 97.88 88 GLY A C 1
ATOM 648 O O . GLY A 1 88 ? 1.573 -1.098 -14.220 1.00 97.88 88 GLY A O 1
ATOM 649 N N . GLN A 1 89 ? 0.737 -0.983 -16.290 1.00 97.25 89 GLN A N 1
ATOM 650 C CA . GLN A 1 89 ? 0.273 -2.385 -16.389 1.00 97.25 89 GLN A CA 1
ATOM 651 C C . GLN A 1 89 ? -0.534 -2.905 -15.175 1.00 97.25 89 GLN A C 1
ATOM 653 O O . GLN A 1 89 ? -0.487 -4.088 -14.828 1.00 97.25 89 GLN A O 1
ATOM 658 N N . GLY A 1 90 ? -1.283 -2.010 -14.524 1.00 97.44 90 GLY A N 1
ATOM 659 C CA . GLY A 1 90 ? -2.067 -2.313 -13.323 1.00 97.44 90 GLY A CA 1
ATOM 660 C C . GLY A 1 90 ? -1.245 -2.450 -12.037 1.00 97.44 90 GLY A C 1
ATOM 661 O O . GLY A 1 90 ? -1.817 -2.793 -11.009 1.00 97.44 90 GLY A O 1
ATOM 662 N N . TYR A 1 91 ? 0.067 -2.198 -12.075 1.00 98.62 91 TYR A N 1
ATOM 663 C CA . TYR A 1 91 ? 0.920 -2.169 -10.892 1.00 98.62 91 TYR A CA 1
ATOM 664 C C . TYR A 1 91 ? 0.838 -0.838 -10.149 1.00 98.62 91 TYR A C 1
ATOM 666 O O . TYR A 1 91 ? 0.771 0.249 -10.736 1.00 98.62 91 TYR A O 1
ATOM 674 N N . LEU A 1 92 ? 0.924 -0.960 -8.830 1.00 98.81 92 LEU A N 1
ATOM 675 C CA . LEU A 1 92 ? 0.971 0.123 -7.868 1.00 98.81 92 LEU A CA 1
ATOM 676 C C . LEU A 1 92 ? 2.292 0.061 -7.095 1.00 98.81 92 LEU A C 1
ATOM 678 O O . LEU A 1 92 ? 2.698 -1.000 -6.622 1.00 98.81 92 LEU A O 1
ATOM 682 N N . LEU A 1 93 ? 2.947 1.209 -6.949 1.00 98.69 93 LEU A N 1
ATOM 683 C CA . LEU A 1 93 ? 4.053 1.427 -6.026 1.00 98.69 93 LEU A CA 1
ATOM 684 C C . LEU A 1 93 ? 3.484 1.859 -4.677 1.00 98.69 93 LEU A C 1
ATOM 686 O O . LEU A 1 93 ? 2.808 2.884 -4.567 1.00 98.69 93 LEU A O 1
ATOM 690 N N . ASP A 1 94 ? 3.764 1.077 -3.644 1.00 98.25 94 ASP A N 1
ATOM 691 C CA . ASP A 1 94 ? 3.319 1.365 -2.288 1.00 98.25 94 ASP A CA 1
ATOM 692 C C . ASP A 1 94 ? 4.036 2.592 -1.702 1.00 98.25 94 ASP A C 1
ATOM 694 O O . ASP A 1 94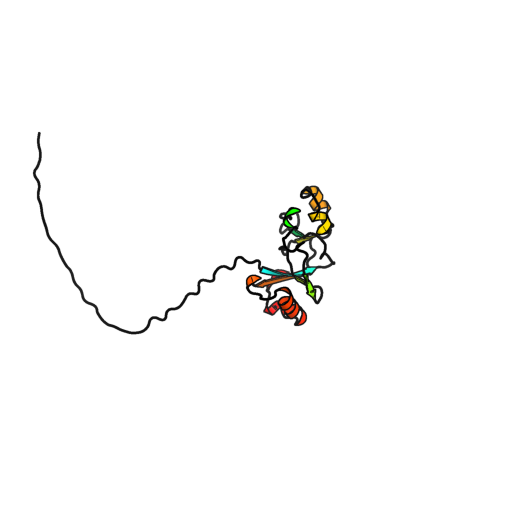 ? 5.249 2.769 -1.860 1.00 98.25 94 ASP A O 1
ATOM 698 N N . ASN A 1 95 ? 3.272 3.415 -0.985 1.00 96.62 95 ASN A N 1
ATOM 699 C CA . ASN A 1 95 ? 3.741 4.617 -0.295 1.00 96.62 95 ASN A CA 1
ATOM 700 C C . ASN A 1 95 ? 3.409 4.606 1.208 1.00 96.62 95 ASN A C 1
ATOM 702 O O . ASN A 1 95 ? 3.756 5.556 1.912 1.00 96.62 95 ASN A O 1
ATOM 706 N N . ARG A 1 96 ? 2.758 3.548 1.716 1.00 93.69 96 ARG A N 1
ATOM 707 C CA . ARG A 1 96 ? 2.309 3.454 3.116 1.00 93.69 96 ARG A CA 1
ATOM 708 C C . ARG A 1 96 ? 2.997 2.345 3.908 1.00 93.69 96 ARG A C 1
ATOM 710 O O . ARG A 1 96 ? 3.134 2.485 5.127 1.00 93.69 96 ARG A O 1
ATOM 717 N N . GLY A 1 97 ? 3.400 1.267 3.249 1.00 92.81 97 GLY A N 1
ATOM 718 C CA . GLY A 1 97 ? 3.866 0.033 3.869 1.00 92.81 97 GLY A CA 1
ATOM 719 C C . GLY A 1 97 ? 2.737 -0.989 3.960 1.00 92.81 97 GLY A C 1
ATOM 720 O O . GLY A 1 97 ? 2.014 -1.017 4.957 1.00 92.81 97 GLY A O 1
ATOM 721 N N . ILE A 1 98 ? 2.606 -1.837 2.939 1.00 97.19 98 ILE A N 1
ATOM 722 C CA . ILE A 1 98 ? 1.723 -3.016 2.952 1.00 97.19 98 ILE A CA 1
ATOM 723 C C . ILE A 1 98 ? 2.514 -4.321 3.130 1.00 97.19 98 ILE A C 1
ATOM 725 O O . ILE A 1 98 ? 3.743 -4.339 3.124 1.00 97.19 98 ILE A O 1
ATOM 729 N N . SER A 1 99 ? 1.810 -5.440 3.292 1.00 97.00 99 SER A N 1
ATOM 730 C CA . SER A 1 99 ? 2.406 -6.779 3.302 1.00 97.00 99 SER A CA 1
ATOM 731 C C . SER A 1 99 ? 1.532 -7.763 2.524 1.00 97.00 99 SER A C 1
ATOM 733 O O . SER A 1 99 ? 0.448 -7.412 2.061 1.00 97.00 99 SER A O 1
ATOM 735 N N . LYS A 1 100 ? 1.977 -9.022 2.416 1.00 97.94 100 LYS A N 1
ATOM 736 C CA . LYS A 1 100 ? 1.196 -10.109 1.801 1.00 97.94 100 LYS A CA 1
ATOM 737 C C . LYS A 1 100 ? -0.156 -10.376 2.487 1.00 97.94 100 LYS A C 1
ATOM 739 O O . LYS A 1 100 ? -0.995 -11.046 1.900 1.00 97.94 100 LYS A O 1
ATOM 744 N N . ASP A 1 101 ? -0.333 -9.887 3.716 1.00 98.44 101 ASP A N 1
ATOM 745 C CA . ASP A 1 101 ? -1.522 -10.080 4.554 1.00 98.44 101 ASP A CA 1
ATOM 746 C C . ASP A 1 101 ? -2.340 -8.774 4.672 1.00 98.44 101 ASP A C 1
ATOM 748 O O . ASP A 1 101 ? -2.960 -8.500 5.699 1.00 98.44 101 ASP A O 1
ATOM 752 N N . VAL A 1 102 ? -2.286 -7.918 3.645 1.00 98.69 102 VAL A N 1
ATOM 753 C CA . VAL A 1 102 ? -3.060 -6.671 3.576 1.00 98.69 102 VAL A CA 1
ATOM 754 C C . VAL A 1 102 ? -4.537 -6.943 3.288 1.00 98.69 102 VAL A C 1
ATOM 756 O O . VAL A 1 102 ? -4.874 -7.826 2.509 1.00 98.69 102 VAL A O 1
ATOM 759 N N . ALA A 1 103 ? -5.407 -6.130 3.872 1.00 98.69 103 ALA A N 1
ATOM 760 C CA . ALA A 1 103 ? -6.817 -6.004 3.532 1.00 98.69 103 ALA A CA 1
ATOM 761 C C . ALA A 1 103 ? -7.159 -4.527 3.303 1.00 98.69 103 ALA A C 1
ATOM 763 O O . ALA A 1 103 ? -6.462 -3.651 3.819 1.00 98.69 103 ALA A O 1
ATOM 764 N N . TYR A 1 104 ? -8.239 -4.246 2.577 1.00 98.75 104 TYR A N 1
ATOM 765 C CA . TYR A 1 104 ? -8.698 -2.876 2.330 1.00 98.75 104 TYR A CA 1
ATOM 766 C C . TYR A 1 104 ? -10.014 -2.583 3.039 1.00 98.75 104 TYR A C 1
ATOM 768 O O . TYR A 1 104 ? -10.944 -3.394 3.030 1.00 98.75 104 TYR A O 1
ATOM 776 N N . LEU A 1 105 ? -10.081 -1.405 3.657 1.00 98.75 105 LEU A N 1
ATOM 777 C CA . LEU A 1 105 ? -11.317 -0.835 4.179 1.00 98.75 105 LEU A CA 1
ATOM 778 C C . LEU A 1 105 ? -12.110 -0.192 3.040 1.00 98.75 105 LEU A C 1
ATOM 780 O O . LEU A 1 105 ? -11.527 0.408 2.149 1.00 98.75 105 LEU A O 1
ATOM 784 N N . GLY A 1 106 ? -13.435 -0.191 3.127 1.00 98.50 106 GLY A N 1
ATOM 785 C CA . GLY A 1 106 ? -14.313 0.561 2.225 1.00 98.50 106 GLY A CA 1
ATOM 786 C C . GLY A 1 106 ? -14.335 2.068 2.484 1.00 98.50 106 GLY A C 1
ATOM 787 O O . GLY A 1 106 ? -15.280 2.730 2.080 1.00 98.50 106 GLY A O 1
ATOM 788 N N . MET A 1 107 ? -13.349 2.597 3.213 1.00 98.31 107 MET A N 1
ATOM 789 C CA . MET A 1 107 ? -13.159 4.033 3.403 1.00 98.31 107 MET A CA 1
ATOM 790 C C . MET A 1 107 ? -12.003 4.502 2.535 1.00 98.31 107 MET A C 1
ATOM 792 O O . MET A 1 107 ? -10.928 3.888 2.549 1.00 98.31 107 MET A O 1
ATOM 796 N N . SER A 1 108 ? -12.212 5.622 1.851 1.00 98.31 108 SER A N 1
ATOM 797 C CA . SER A 1 108 ? -11.143 6.280 1.113 1.00 98.31 108 SER A CA 1
ATOM 798 C C . SER A 1 108 ? -10.075 6.849 2.049 1.00 98.31 108 SER A C 1
ATOM 800 O O . SER A 1 108 ? -10.322 7.100 3.239 1.00 98.31 108 SER A O 1
ATOM 802 N N . TRP A 1 109 ? -8.887 7.131 1.513 1.00 97.94 109 TRP A N 1
ATOM 803 C CA . TRP A 1 109 ? -7.838 7.841 2.255 1.00 97.94 109 TRP A CA 1
ATOM 804 C C . TRP A 1 109 ? -8.333 9.173 2.824 1.00 97.94 109 TRP A C 1
ATOM 806 O O . TRP A 1 109 ? -8.020 9.510 3.968 1.00 97.94 109 TRP A O 1
ATOM 816 N N . ALA A 1 110 ? -9.107 9.923 2.035 1.00 97.88 110 ALA A N 1
ATOM 817 C CA . ALA A 1 110 ? -9.612 11.235 2.418 1.00 97.88 110 ALA A CA 1
ATOM 818 C C . ALA A 1 110 ? -10.629 11.143 3.564 1.00 97.88 110 ALA A C 1
ATOM 820 O O . ALA A 1 110 ? -10.508 11.872 4.551 1.00 97.88 110 ALA A O 1
ATOM 821 N N . GLU A 1 111 ? -11.591 10.221 3.468 1.00 98.44 111 GLU A N 1
ATOM 822 C CA . GLU A 1 111 ? -12.601 10.009 4.510 1.00 98.44 111 GLU A CA 1
ATOM 823 C C . GLU A 1 111 ? -11.968 9.539 5.817 1.00 98.44 111 GLU A C 1
ATOM 825 O O . GLU A 1 111 ? -12.265 10.084 6.880 1.00 98.44 111 GLU A O 1
ATOM 830 N N . TYR A 1 112 ? -11.066 8.555 5.751 1.00 98.50 112 TYR A N 1
ATOM 831 C CA . TYR A 1 112 ? -10.433 8.011 6.948 1.00 98.50 112 TYR A CA 1
ATOM 832 C C . TYR A 1 112 ? -9.522 9.042 7.619 1.00 98.50 112 TYR A C 1
ATOM 834 O O . TYR A 1 112 ? -9.555 9.194 8.838 1.00 98.50 112 TYR A O 1
ATOM 842 N N . ALA A 1 113 ? -8.731 9.794 6.847 1.00 98.12 113 ALA A N 1
ATOM 843 C CA . ALA A 1 113 ? -7.861 10.835 7.392 1.00 98.12 113 ALA A CA 1
ATOM 844 C C . ALA A 1 113 ? -8.652 12.004 8.007 1.00 98.12 113 ALA A C 1
ATOM 846 O O . ALA A 1 113 ? -8.148 12.695 8.897 1.00 98.12 113 ALA A O 1
ATOM 847 N N . ALA A 1 114 ? -9.883 12.253 7.555 1.00 98.12 114 ALA A N 1
ATOM 848 C CA . ALA A 1 114 ? -10.747 13.284 8.122 1.00 98.12 114 ALA A CA 1
ATOM 849 C C . ALA A 1 114 ? -11.308 12.916 9.508 1.00 98.12 114 ALA A C 1
ATOM 851 O O . ALA A 1 114 ? -11.783 13.806 10.217 1.00 98.12 114 ALA A O 1
ATOM 852 N N . LEU A 1 115 ? -11.232 11.645 9.920 1.00 98.19 115 LEU A N 1
ATOM 853 C CA . LEU A 1 115 ? -11.721 11.209 11.224 1.00 98.19 115 LEU A CA 1
ATOM 854 C C . LEU A 1 115 ? -10.925 11.850 12.379 1.00 98.19 115 LEU A C 1
ATOM 856 O O . LEU A 1 115 ? -9.702 12.003 12.282 1.00 98.19 115 LEU A O 1
ATOM 860 N N . PRO A 1 116 ? -11.594 12.195 13.496 1.00 97.56 116 PRO A N 1
ATOM 861 C CA . PRO A 1 116 ? -10.915 12.693 14.690 1.00 97.56 116 PRO A CA 1
ATOM 862 C C . PRO A 1 116 ? -10.106 11.597 15.399 1.00 97.56 116 PRO A C 1
ATOM 864 O O . PRO A 1 116 ? -9.079 11.890 16.004 1.00 97.56 116 PRO A O 1
ATOM 867 N N . GLU A 1 117 ? -10.552 10.344 15.300 1.00 98.00 117 GLU A N 1
ATOM 868 C CA . GLU A 1 117 ? -9.936 9.167 15.908 1.00 98.00 117 GLU A CA 1
ATOM 869 C C . GLU A 1 117 ? -10.145 7.930 15.027 1.00 98.00 117 GLU A C 1
ATOM 871 O O . GLU A 1 117 ? -11.039 7.895 14.177 1.00 98.00 117 GLU A O 1
ATOM 876 N N . ALA A 1 118 ? -9.303 6.911 15.211 1.00 97.50 118 ALA A N 1
ATOM 877 C CA . ALA A 1 118 ? -9.475 5.646 14.507 1.00 97.50 118 ALA A CA 1
ATOM 878 C C . ALA A 1 118 ? -10.786 4.955 14.946 1.00 97.50 118 ALA A C 1
ATOM 880 O O . ALA A 1 118 ? -11.084 4.945 16.144 1.00 97.50 118 ALA A O 1
ATOM 881 N N . PRO A 1 119 ? -11.549 4.326 14.027 1.00 98.00 119 PRO A N 1
ATOM 882 C CA . PRO A 1 119 ? -12.726 3.547 14.402 1.00 98.00 119 PRO A CA 1
ATOM 883 C C . PRO A 1 119 ? -12.380 2.399 15.362 1.00 98.00 119 PRO A C 1
ATOM 885 O O . PRO A 1 119 ? -11.251 1.907 15.396 1.00 98.00 119 PRO A O 1
ATOM 888 N N . SER A 1 120 ? -13.376 1.918 16.112 1.00 98.06 120 SER A N 1
ATOM 889 C CA . SER A 1 120 ? -13.207 0.743 16.973 1.00 98.06 120 SER A CA 1
ATOM 890 C C . SER A 1 120 ? -12.806 -0.500 16.168 1.00 98.06 120 SER A C 1
ATOM 892 O O . SER A 1 120 ? -13.101 -0.609 14.978 1.00 98.06 120 SER A O 1
ATOM 894 N N . MET A 1 121 ? -12.187 -1.486 16.825 1.00 98.12 121 MET A N 1
ATOM 895 C CA . MET A 1 121 ? -11.786 -2.740 16.171 1.00 98.12 121 MET A CA 1
ATOM 896 C C . MET A 1 121 ? -12.969 -3.475 15.514 1.00 98.12 121 MET A C 1
ATOM 898 O O . MET A 1 121 ? -12.831 -4.018 14.420 1.00 98.12 121 MET A O 1
ATOM 902 N N . GLU A 1 122 ? -14.142 -3.473 16.152 1.00 98.12 122 GLU A N 1
ATOM 903 C CA . GLU A 1 122 ? -15.373 -4.035 15.580 1.00 98.12 122 GLU A CA 1
ATOM 904 C C . GLU A 1 122 ? -15.771 -3.297 14.297 1.00 98.12 122 GLU A C 1
ATOM 906 O O . GLU A 1 122 ? -16.015 -3.922 13.263 1.00 98.12 122 GLU A O 1
ATOM 911 N N . LYS A 1 123 ? -15.757 -1.958 14.334 1.00 98.12 123 LYS A N 1
ATOM 912 C CA . LYS A 1 123 ? -16.101 -1.137 13.175 1.00 98.12 123 LYS A CA 1
ATOM 913 C C . LYS A 1 123 ? -15.088 -1.290 12.042 1.00 98.12 123 LYS A C 1
ATOM 915 O O . LYS A 1 123 ? -15.509 -1.409 10.898 1.00 98.12 123 LYS A O 1
ATOM 920 N N . LEU A 1 124 ? -13.787 -1.329 12.340 1.00 98.56 124 LEU A N 1
ATOM 921 C CA . LEU A 1 124 ? -12.736 -1.583 11.351 1.00 98.56 124 LEU A CA 1
ATOM 922 C C . LEU A 1 124 ? -12.950 -2.925 10.647 1.00 98.56 124 LEU A C 1
ATOM 924 O O . LEU A 1 124 ? -12.907 -2.973 9.424 1.00 98.56 124 LEU A O 1
ATOM 928 N N . ASN A 1 125 ? -13.241 -3.997 11.393 1.00 98.31 125 ASN A N 1
ATOM 929 C CA . ASN A 1 125 ? -13.517 -5.300 10.784 1.00 98.31 125 ASN A CA 1
ATOM 930 C C . ASN A 1 125 ? -14.754 -5.264 9.878 1.00 98.31 125 ASN A C 1
ATOM 932 O O . ASN A 1 125 ? -14.710 -5.821 8.785 1.00 98.31 125 ASN A O 1
ATOM 936 N N . ALA A 1 126 ? -15.823 -4.581 10.298 1.00 98.25 126 ALA A N 1
ATOM 937 C CA . ALA A 1 126 ? -17.034 -4.417 9.493 1.00 98.25 126 ALA A CA 1
ATOM 938 C C . ALA A 1 126 ? -16.835 -3.535 8.246 1.00 98.25 126 ALA A C 1
ATOM 940 O O . ALA A 1 126 ? -17.648 -3.586 7.328 1.00 98.25 126 ALA A O 1
ATOM 941 N N . LEU A 1 127 ? -15.787 -2.707 8.222 1.00 98.50 127 LEU A N 1
ATOM 942 C CA . LEU A 1 127 ? -15.432 -1.866 7.082 1.00 98.50 127 LEU A CA 1
ATOM 943 C C . LEU A 1 127 ? -14.545 -2.584 6.061 1.00 98.50 127 LEU A C 1
ATOM 945 O O . LEU A 1 127 ? -14.331 -2.021 4.994 1.00 98.50 127 LEU A O 1
ATOM 949 N N . ILE A 1 128 ? -14.013 -3.777 6.343 1.00 98.62 128 ILE A N 1
ATOM 950 C CA . ILE A 1 128 ? -13.171 -4.484 5.371 1.00 98.62 128 ILE A CA 1
ATOM 951 C C . ILE A 1 128 ? -14.015 -4.924 4.170 1.00 98.62 128 ILE A C 1
ATOM 953 O O . ILE A 1 128 ? -14.972 -5.680 4.328 1.00 98.62 128 ILE A O 1
ATOM 957 N N . ILE A 1 129 ? -13.613 -4.485 2.976 1.00 98.44 129 ILE A N 1
ATOM 958 C CA . ILE A 1 129 ? -14.255 -4.831 1.700 1.00 98.44 129 ILE A CA 1
ATOM 959 C C . ILE A 1 129 ? -13.532 -5.964 0.965 1.00 98.44 129 ILE A C 1
ATOM 961 O O . ILE A 1 129 ? -14.172 -6.736 0.260 1.00 98.44 129 ILE A O 1
ATOM 965 N N . ASP A 1 130 ? -12.222 -6.121 1.173 1.00 98.44 130 ASP A N 1
ATOM 966 C CA . ASP A 1 130 ? -11.434 -7.217 0.599 1.00 98.44 130 ASP A CA 1
ATOM 967 C C . ASP A 1 130 ? -10.343 -7.651 1.582 1.00 98.44 130 ASP A C 1
ATOM 969 O O . ASP A 1 130 ? -9.518 -6.839 2.005 1.00 98.44 130 ASP A O 1
ATOM 973 N N . ARG A 1 131 ? -10.360 -8.933 1.974 1.00 98.06 131 ARG A N 1
ATOM 974 C CA . ARG A 1 131 ? -9.412 -9.512 2.944 1.00 98.06 131 ARG A CA 1
ATOM 975 C C . ARG A 1 131 ? -8.147 -10.077 2.311 1.00 98.06 131 ARG A C 1
ATOM 977 O O . ARG A 1 131 ? -7.168 -10.242 3.025 1.00 98.06 131 ARG A O 1
ATOM 984 N N . ASP A 1 132 ? -8.180 -10.391 1.018 1.00 98.00 132 ASP A N 1
ATOM 985 C CA . ASP A 1 132 ? -7.019 -10.927 0.303 1.00 98.00 132 ASP A CA 1
ATOM 986 C C . ASP A 1 132 ? -6.944 -10.339 -1.114 1.00 98.00 132 ASP A C 1
ATOM 988 O O . ASP A 1 132 ? -7.198 -11.041 -2.098 1.00 98.00 132 ASP A O 1
ATOM 992 N N . PRO A 1 133 ? -6.666 -9.030 -1.234 1.00 98.25 133 PRO A N 1
ATOM 993 C CA . PRO A 1 133 ? -6.792 -8.279 -2.474 1.00 98.25 133 PRO A CA 1
ATOM 994 C C . PRO A 1 133 ? -5.669 -8.582 -3.464 1.00 98.25 133 PRO A C 1
ATOM 996 O O . PRO A 1 133 ? -5.860 -8.398 -4.663 1.00 98.25 133 PRO A O 1
ATOM 999 N N . LEU A 1 134 ? -4.502 -9.018 -2.984 1.00 98.62 134 LEU A N 1
ATOM 1000 C CA . LEU A 1 134 ? -3.275 -9.095 -3.771 1.00 98.62 134 LEU A CA 1
ATOM 1001 C C . LEU A 1 134 ? -3.297 -10.259 -4.764 1.00 98.62 134 LEU A C 1
ATOM 1003 O O . LEU A 1 134 ? -3.480 -11.414 -4.379 1.00 98.62 134 LEU A O 1
ATOM 1007 N N . THR A 1 135 ? -3.015 -9.963 -6.029 1.00 98.50 135 THR A N 1
ATOM 1008 C CA . THR A 1 135 ? -2.674 -10.969 -7.047 1.00 98.50 135 THR A CA 1
ATOM 1009 C C . THR A 1 135 ? -1.167 -11.142 -7.166 1.00 98.50 135 THR A C 1
ATOM 1011 O O . THR A 1 135 ? -0.706 -12.254 -7.413 1.00 98.50 135 THR A O 1
ATOM 1014 N N . GLU A 1 136 ? -0.407 -10.067 -6.933 1.00 98.50 136 GLU A N 1
ATOM 1015 C CA . GLU A 1 136 ? 1.054 -10.073 -6.900 1.00 98.50 136 GLU A CA 1
ATOM 1016 C C . GLU A 1 136 ? 1.601 -9.091 -5.871 1.00 98.50 136 GLU A C 1
ATOM 1018 O O . GLU A 1 136 ? 1.021 -8.025 -5.649 1.00 98.50 136 GLU A O 1
ATOM 1023 N N . LEU A 1 137 ? 2.755 -9.424 -5.296 1.00 98.75 137 LEU A N 1
ATOM 1024 C CA . LEU A 1 137 ? 3.535 -8.527 -4.447 1.00 98.75 137 LEU A CA 1
ATOM 1025 C C . LEU A 1 137 ? 5.023 -8.756 -4.692 1.00 98.75 137 LEU A C 1
ATOM 1027 O O . LEU A 1 137 ? 5.499 -9.886 -4.617 1.00 98.75 137 LEU A O 1
ATOM 1031 N N . TRP A 1 138 ? 5.760 -7.679 -4.921 1.00 98.75 138 TRP A N 1
ATOM 1032 C CA . TRP A 1 138 ? 7.187 -7.672 -5.214 1.00 98.75 138 TRP A CA 1
ATOM 1033 C C . TRP A 1 138 ? 7.912 -6.760 -4.226 1.00 98.75 138 TRP A C 1
ATOM 1035 O O . TRP A 1 138 ? 7.460 -5.646 -3.969 1.00 98.75 138 TRP A O 1
ATOM 1045 N N . GLU A 1 139 ? 9.037 -7.224 -3.687 1.00 98.50 139 GLU A N 1
ATOM 1046 C CA . GLU A 1 139 ? 9.919 -6.455 -2.805 1.00 98.50 139 GLU A CA 1
ATOM 1047 C C . GLU A 1 139 ? 11.254 -6.192 -3.499 1.00 98.50 139 GLU A C 1
ATOM 1049 O O . GLU A 1 139 ? 11.999 -7.124 -3.804 1.00 98.50 139 GLU A O 1
ATOM 1054 N N . GLY A 1 140 ? 11.539 -4.920 -3.759 1.00 97.06 140 GLY A N 1
ATOM 1055 C CA . GLY A 1 140 ? 12.805 -4.446 -4.304 1.00 97.06 140 GLY A CA 1
ATOM 1056 C C . GLY A 1 140 ? 13.784 -4.006 -3.221 1.00 97.06 140 GLY A C 1
ATOM 1057 O O . GLY A 1 140 ? 13.598 -4.252 -2.028 1.00 97.06 140 GLY A O 1
ATOM 1058 N N . ASP A 1 141 ? 14.836 -3.318 -3.650 1.00 95.12 141 ASP A N 1
ATOM 1059 C CA . ASP A 1 141 ? 15.834 -2.748 -2.748 1.00 95.12 141 ASP A CA 1
ATOM 1060 C C . ASP A 1 141 ? 15.256 -1.605 -1.879 1.00 95.12 141 ASP A C 1
ATOM 1062 O O . ASP A 1 141 ? 14.096 -1.193 -1.989 1.00 95.12 141 ASP A O 1
ATOM 1066 N N . HIS A 1 142 ? 16.072 -1.085 -0.973 1.00 95.44 142 HIS A N 1
ATOM 1067 C CA . HIS A 1 142 ? 15.790 0.096 -0.173 1.00 95.44 142 HIS A CA 1
ATOM 1068 C C . HIS A 1 142 ? 15.502 1.314 -1.062 1.00 95.44 142 HIS A C 1
ATOM 1070 O O . HIS A 1 142 ? 16.251 1.615 -1.989 1.00 9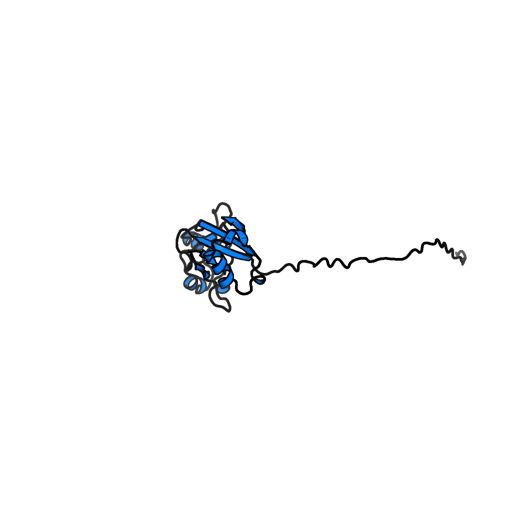5.44 142 HIS A O 1
ATOM 1076 N N . ARG A 1 143 ? 14.443 2.073 -0.752 1.00 94.50 143 ARG A N 1
ATOM 1077 C CA . ARG A 1 143 ? 14.033 3.247 -1.545 1.00 94.50 143 ARG A CA 1
ATOM 1078 C C . ARG A 1 143 ? 15.124 4.304 -1.661 1.00 94.50 143 ARG A C 1
ATOM 1080 O O . ARG A 1 143 ? 15.175 4.980 -2.678 1.00 94.50 143 ARG A O 1
ATOM 1087 N N . ALA A 1 144 ? 15.988 4.441 -0.655 1.00 94.94 144 ALA A N 1
ATOM 1088 C CA . ALA A 1 144 ? 17.110 5.377 -0.700 1.00 94.94 144 ALA A CA 1
ATOM 1089 C C . ALA A 1 144 ? 18.178 5.014 -1.750 1.00 94.94 144 ALA A C 1
ATOM 1091 O O . ALA A 1 144 ? 18.994 5.868 -2.089 1.00 94.94 144 ALA A O 1
ATOM 1092 N N . ASN A 1 145 ? 18.167 3.785 -2.277 1.00 95.69 145 ASN A N 1
ATOM 1093 C CA . ASN A 1 145 ? 19.084 3.351 -3.331 1.00 95.69 145 ASN A CA 1
ATOM 1094 C C . ASN A 1 145 ? 18.580 3.731 -4.734 1.00 95.69 145 ASN A C 1
ATOM 1096 O O . ASN A 1 145 ? 19.355 3.690 -5.688 1.00 95.69 145 ASN A O 1
ATOM 1100 N N . LEU A 1 146 ? 17.306 4.120 -4.865 1.00 95.31 146 LEU A N 1
ATOM 1101 C CA . LEU A 1 146 ? 16.714 4.588 -6.116 1.00 95.31 146 LEU A CA 1
ATOM 1102 C C . LEU A 1 146 ? 16.773 6.118 -6.153 1.00 95.31 146 LEU A C 1
ATOM 1104 O O . LEU A 1 146 ? 16.449 6.796 -5.176 1.00 95.31 146 LEU A O 1
ATOM 1108 N N . LYS A 1 147 ? 17.168 6.673 -7.299 1.00 96.06 147 LYS A N 1
ATOM 1109 C CA . LYS A 1 147 ? 17.202 8.127 -7.521 1.00 96.06 147 LYS A CA 1
ATOM 1110 C C . LYS A 1 147 ? 15.799 8.675 -7.743 1.00 96.06 147 LYS A C 1
ATOM 1112 O O . LYS A 1 147 ? 15.479 9.757 -7.259 1.00 96.06 147 LYS A O 1
ATOM 1117 N N . ASP A 1 148 ? 14.989 7.930 -8.485 1.00 97.00 148 ASP A N 1
ATOM 1118 C CA . ASP A 1 148 ? 13.591 8.234 -8.760 1.00 97.00 148 ASP A CA 1
ATOM 1119 C C . ASP A 1 148 ? 12.785 6.928 -8.716 1.00 97.00 148 ASP A C 1
ATOM 1121 O O . ASP A 1 148 ? 12.646 6.241 -9.732 1.00 97.00 148 ASP A O 1
ATOM 1125 N N . PRO A 1 149 ? 12.250 6.562 -7.535 1.00 96.81 149 PRO A N 1
ATOM 1126 C CA . PRO A 1 149 ? 11.543 5.302 -7.367 1.00 96.81 149 PRO A CA 1
ATOM 1127 C C . PRO A 1 149 ? 10.372 5.106 -8.329 1.00 96.81 149 PRO A C 1
ATOM 1129 O O . PRO A 1 149 ? 10.137 3.987 -8.768 1.00 96.81 149 PRO A O 1
ATOM 1132 N N . VAL A 1 150 ? 9.634 6.168 -8.668 1.00 97.88 150 VAL A N 1
ATOM 1133 C CA . VAL A 1 150 ? 8.468 6.053 -9.556 1.00 97.88 150 VAL A CA 1
ATOM 1134 C C . VAL A 1 150 ? 8.933 5.767 -10.976 1.00 97.88 150 VAL A C 1
ATOM 1136 O O . VAL A 1 150 ? 8.450 4.824 -11.605 1.00 97.88 150 VAL A O 1
ATOM 1139 N N . LYS A 1 151 ? 9.894 6.550 -11.474 1.00 98.44 151 LYS A N 1
ATOM 1140 C CA . LYS A 1 151 ? 10.409 6.396 -12.835 1.00 98.44 151 LYS A CA 1
ATOM 1141 C C . LYS A 1 151 ? 11.122 5.062 -13.034 1.00 98.44 151 LYS A C 1
ATOM 1143 O O . LYS A 1 151 ? 10.903 4.405 -14.047 1.00 98.44 151 LYS A O 1
ATOM 1148 N N . GLU A 1 152 ? 11.965 4.666 -12.086 1.00 98.56 152 GLU A N 1
ATOM 1149 C CA . GLU A 1 152 ? 12.737 3.424 -12.178 1.00 98.56 152 GLU A CA 1
ATOM 1150 C C . GLU A 1 152 ? 11.825 2.194 -12.106 1.00 98.56 152 GLU A C 1
ATOM 1152 O O . GLU A 1 152 ? 11.905 1.330 -12.975 1.00 98.56 152 GLU A O 1
ATOM 1157 N N . VAL A 1 153 ? 10.888 2.153 -11.150 1.00 98.56 153 VAL A N 1
ATOM 1158 C CA . VAL A 1 153 ? 9.930 1.040 -11.041 1.00 98.56 153 VAL A CA 1
ATOM 1159 C C . VAL A 1 153 ? 9.023 0.960 -12.268 1.00 98.56 153 VAL A C 1
ATOM 1161 O O . VAL A 1 153 ? 8.784 -0.139 -12.764 1.00 98.56 153 VAL A O 1
ATOM 1164 N N . SER A 1 154 ? 8.552 2.098 -12.791 1.00 98.75 154 SER A N 1
ATOM 1165 C CA . SER A 1 154 ? 7.734 2.107 -14.014 1.00 98.75 154 SER A CA 1
ATOM 1166 C C . SER A 1 154 ? 8.502 1.521 -15.199 1.00 98.75 154 SER A C 1
ATOM 1168 O O . SER A 1 154 ? 7.949 0.718 -15.944 1.00 98.75 154 SER A O 1
ATOM 1170 N N . ALA A 1 155 ? 9.797 1.829 -15.331 1.00 98.62 155 ALA A N 1
ATOM 1171 C CA . ALA A 1 155 ? 10.638 1.247 -16.375 1.00 98.62 155 ALA A CA 1
ATOM 1172 C C . ALA A 1 155 ? 10.794 -0.277 -16.221 1.00 98.62 155 ALA A C 1
ATOM 1174 O O . ALA A 1 155 ? 10.727 -1.000 -17.214 1.00 98.62 155 ALA A O 1
ATOM 1175 N N . TRP A 1 156 ? 10.948 -0.787 -14.992 1.00 98.50 156 TRP A N 1
ATOM 1176 C CA . TRP A 1 156 ? 11.006 -2.235 -14.744 1.00 98.50 156 TRP A CA 1
ATOM 1177 C C . TRP A 1 156 ? 9.691 -2.930 -15.093 1.00 98.50 156 TRP A C 1
ATOM 1179 O O . TRP A 1 156 ? 9.703 -4.016 -15.671 1.00 98.50 156 TRP A O 1
ATOM 1189 N N . VAL A 1 157 ? 8.557 -2.303 -14.765 1.00 98.56 157 VAL A N 1
ATOM 1190 C CA . VAL A 1 157 ? 7.226 -2.800 -15.131 1.00 98.56 157 VAL A CA 1
ATOM 1191 C C . VAL A 1 157 ? 7.073 -2.829 -16.650 1.00 98.56 157 VAL A C 1
ATOM 1193 O O . VAL A 1 157 ? 6.740 -3.874 -17.205 1.00 98.56 157 VAL A O 1
ATOM 1196 N N . GLU A 1 158 ? 7.363 -1.720 -17.334 1.00 98.50 158 GLU A N 1
ATOM 1197 C CA . GLU A 1 158 ? 7.299 -1.599 -18.797 1.00 98.50 158 GLU A CA 1
ATOM 1198 C C . GLU A 1 158 ? 8.174 -2.626 -19.519 1.00 98.50 158 GLU A C 1
ATOM 1200 O O . GLU A 1 158 ? 7.728 -3.227 -20.497 1.00 98.50 158 GLU A O 1
ATOM 1205 N N . ALA A 1 159 ? 9.384 -2.876 -19.016 1.00 98.25 159 ALA A N 1
ATOM 1206 C CA . ALA A 1 159 ? 10.306 -3.853 -19.585 1.00 98.25 159 ALA A CA 1
ATOM 1207 C C . ALA A 1 159 ? 9.961 -5.314 -19.232 1.00 98.25 159 ALA A C 1
ATOM 1209 O O . ALA A 1 159 ? 10.523 -6.233 -19.829 1.00 98.25 159 ALA A O 1
ATOM 1210 N N . GLY A 1 160 ? 9.056 -5.550 -18.275 1.00 97.88 160 GLY A N 1
ATOM 1211 C CA . GLY A 1 160 ? 8.770 -6.889 -17.755 1.00 97.88 160 GLY A CA 1
ATOM 1212 C C . GLY A 1 160 ? 9.935 -7.478 -16.951 1.00 97.88 160 GLY A C 1
ATOM 1213 O O . GLY A 1 160 ? 10.158 -8.682 -16.993 1.00 97.88 160 GLY A O 1
ATOM 1214 N N . GLU A 1 161 ? 10.688 -6.629 -16.249 1.00 97.94 161 GLU A N 1
ATOM 1215 C CA . GLU A 1 161 ? 11.945 -6.964 -15.562 1.00 97.94 161 GLU A CA 1
ATOM 1216 C C . GLU A 1 161 ? 11.843 -6.872 -14.032 1.00 97.94 161 GLU A C 1
ATOM 1218 O O . GLU A 1 161 ? 12.859 -6.808 -13.338 1.00 97.94 161 GLU A O 1
ATOM 1223 N N . LEU A 1 162 ? 10.629 -6.869 -13.471 1.00 98.19 162 LEU A N 1
ATOM 1224 C CA . LEU A 1 162 ? 10.442 -6.844 -12.015 1.00 98.19 162 LEU A CA 1
ATOM 1225 C C . LEU A 1 162 ? 11.209 -7.968 -11.306 1.00 98.19 162 LEU A C 1
ATOM 1227 O O . LEU A 1 162 ? 11.744 -7.734 -10.233 1.00 98.19 162 LEU A O 1
ATOM 1231 N N . ASP A 1 163 ? 11.332 -9.150 -11.901 1.00 97.94 163 ASP A N 1
ATOM 1232 C CA . ASP A 1 163 ? 12.076 -10.293 -11.356 1.00 97.94 163 ASP A CA 1
ATOM 1233 C C . ASP A 1 163 ? 13.598 -10.088 -11.303 1.00 97.94 163 ASP A C 1
ATOM 1235 O O . ASP A 1 163 ? 14.282 -10.721 -10.497 1.00 97.94 163 ASP A O 1
ATOM 1239 N N . LYS A 1 164 ? 14.136 -9.179 -12.123 1.00 98.19 164 LYS A N 1
ATOM 1240 C CA . LYS A 1 164 ? 15.558 -8.805 -12.104 1.00 98.19 164 LYS A CA 1
ATOM 1241 C C . LYS A 1 164 ? 15.889 -7.826 -10.980 1.00 98.19 164 LYS A C 1
ATOM 1243 O O . LYS A 1 164 ? 17.040 -7.757 -10.553 1.00 98.19 164 LYS A O 1
ATOM 1248 N N . HIS A 1 165 ? 14.896 -7.071 -10.514 1.00 97.88 165 HIS A N 1
ATOM 1249 C CA . HIS A 1 165 ? 15.073 -5.975 -9.554 1.00 97.88 165 HIS A CA 1
ATOM 1250 C C . HIS A 1 165 ? 14.401 -6.227 -8.202 1.00 97.88 165 HIS A C 1
ATOM 1252 O O . HIS A 1 165 ? 14.781 -5.629 -7.196 1.00 97.88 165 HIS A O 1
ATOM 1258 N N . CYS A 1 166 ? 13.401 -7.099 -8.174 1.00 98.19 166 CYS A N 1
ATOM 1259 C CA . CYS A 1 166 ? 12.553 -7.364 -7.029 1.00 98.19 166 CYS A CA 1
ATOM 1260 C C . CYS A 1 166 ? 12.373 -8.868 -6.825 1.00 98.19 166 CYS A C 1
ATOM 1262 O O . CYS A 1 166 ? 12.272 -9.663 -7.760 1.00 98.19 166 CYS A O 1
ATOM 1264 N N . LYS A 1 167 ? 12.245 -9.262 -5.563 1.00 98.25 167 LYS A N 1
ATOM 1265 C CA . LYS A 1 167 ? 11.836 -10.603 -5.169 1.00 98.25 167 LYS A CA 1
ATOM 1266 C C . LYS A 1 167 ? 10.315 -10.676 -5.117 1.00 98.25 167 LYS A C 1
ATOM 1268 O O . LYS A 1 167 ? 9.679 -9.900 -4.406 1.00 98.25 167 LYS A O 1
ATOM 1273 N N . ARG A 1 168 ? 9.731 -11.669 -5.784 1.00 98.12 168 ARG A N 1
ATOM 1274 C CA . ARG A 1 168 ? 8.301 -11.960 -5.651 1.00 98.12 168 ARG A CA 1
ATOM 1275 C C . ARG A 1 168 ? 7.977 -12.524 -4.263 1.00 98.12 168 ARG A C 1
ATOM 1277 O O . ARG A 1 168 ? 8.619 -13.468 -3.799 1.00 98.12 168 ARG A O 1
ATOM 1284 N N . LEU A 1 169 ? 6.980 -11.938 -3.609 1.00 97.75 169 LEU A N 1
ATOM 1285 C CA . LEU A 1 169 ? 6.436 -12.334 -2.308 1.00 97.75 169 LEU A CA 1
ATOM 1286 C C . LEU A 1 169 ? 5.047 -12.986 -2.423 1.00 97.75 169 LEU A C 1
ATOM 1288 O O . LEU A 1 169 ? 4.698 -13.793 -1.559 1.00 97.75 169 LEU A O 1
ATOM 1292 N N . LYS A 1 170 ? 4.277 -12.647 -3.467 1.00 96.38 170 LYS A N 1
ATOM 1293 C CA . LYS A 1 170 ? 2.993 -13.256 -3.854 1.00 96.38 170 LYS A CA 1
ATOM 1294 C C . LYS A 1 170 ? 2.846 -13.231 -5.374 1.00 96.38 170 LYS A C 1
ATOM 1296 O O . LYS A 1 170 ? 3.336 -12.261 -5.987 1.00 96.38 170 LYS A O 1
#

Foldseek 3Di:
DDDDDDDDDDDDDDDDDDDDDDDDDDDPPPPPPPPPDPFDWKKKFAFPDDCQQFFKFFADPVLPFTPGGDWLCVQQDPVHGQGWDDLDPRMTTGRRDDDQQMFTFQDGNVRRNPDPTHDDRVVRVVRTPGRGTTPWMWTFGGPVVDPDSSNVSSVCVVVVNSVVGTDTPD

Radius of gyration: 30.45 Å; chains: 1; bounding box: 83×33×92 Å